Protein AF-A0A3M7DT52-F1 (afdb_monomer_lite)

Structure (mmCIF, N/CA/C/O backbone):
data_AF-A0A3M7DT52-F1
#
_entry.id   AF-A0A3M7DT52-F1
#
loop_
_atom_site.group_PDB
_atom_site.id
_atom_site.type_symbol
_atom_site.label_atom_id
_atom_site.label_alt_id
_atom_site.label_comp_id
_atom_site.label_asym_id
_atom_site.label_entity_id
_atom_site.label_seq_id
_atom_site.pdbx_PDB_ins_code
_atom_site.Cartn_x
_atom_site.Cartn_y
_atom_site.Cartn_z
_atom_site.occupancy
_atom_site.B_iso_or_equiv
_atom_site.auth_seq_id
_atom_site.auth_comp_id
_atom_site.auth_asym_id
_atom_site.auth_atom_id
_atom_site.pdbx_PDB_model_num
ATOM 1 N N . MET A 1 1 ? 23.579 6.579 27.836 1.00 39.75 1 MET A N 1
ATOM 2 C CA . MET A 1 1 ? 23.240 6.671 26.402 1.00 39.75 1 MET A CA 1
ATOM 3 C C . MET A 1 1 ? 21.732 6.814 26.311 1.00 39.75 1 MET A C 1
ATOM 5 O O . MET A 1 1 ? 21.021 5.834 26.467 1.00 39.75 1 MET A O 1
ATOM 9 N N . THR A 1 2 ? 21.236 8.043 26.230 1.00 37.97 2 THR A N 1
ATOM 10 C CA . THR A 1 2 ? 19.806 8.346 26.119 1.00 37.97 2 THR A CA 1
ATOM 11 C C . THR A 1 2 ? 19.407 8.232 24.653 1.00 37.97 2 THR A C 1
ATOM 13 O O . THR A 1 2 ? 19.952 8.938 23.809 1.00 37.97 2 THR A O 1
ATOM 16 N N . ALA A 1 3 ? 18.501 7.304 24.339 1.00 43.78 3 ALA A N 1
ATOM 17 C CA . ALA A 1 3 ? 17.906 7.214 23.015 1.00 43.78 3 ALA A CA 1
ATOM 18 C C . ALA A 1 3 ? 17.111 8.500 22.759 1.00 43.78 3 ALA A C 1
ATOM 20 O O . ALA A 1 3 ? 16.172 8.819 23.487 1.00 43.78 3 ALA A O 1
ATOM 21 N N . SER A 1 4 ? 17.521 9.267 21.756 1.00 46.03 4 SER A N 1
ATOM 22 C CA . SER A 1 4 ? 16.758 10.391 21.238 1.00 46.03 4 SER A CA 1
ATOM 23 C C . SER A 1 4 ? 15.445 9.855 20.671 1.00 46.03 4 SER A C 1
ATOM 25 O O . SER A 1 4 ? 15.443 9.094 19.705 1.00 46.03 4 SER A O 1
ATOM 27 N N . SER A 1 5 ? 14.317 10.240 21.269 1.00 50.50 5 SER A N 1
ATOM 28 C CA . SER A 1 5 ? 13.001 10.043 20.667 1.00 50.50 5 SER A CA 1
ATOM 29 C C . SER A 1 5 ? 12.955 10.869 19.383 1.00 50.50 5 SER A C 1
ATOM 31 O O . SER A 1 5 ? 12.774 12.088 19.436 1.00 50.50 5 SER A O 1
ATOM 33 N N . GLN A 1 6 ? 13.178 10.237 18.228 1.00 49.84 6 GLN A N 1
ATOM 34 C CA . GLN A 1 6 ? 12.800 10.848 16.960 1.00 49.84 6 GLN A CA 1
ATOM 35 C C . GLN A 1 6 ? 11.308 11.169 17.048 1.00 49.84 6 GLN A C 1
ATOM 37 O O . GLN A 1 6 ? 10.491 10.281 17.283 1.00 49.84 6 GLN A O 1
ATOM 42 N N . SER A 1 7 ? 10.963 12.447 16.922 1.00 53.75 7 SER A N 1
ATOM 43 C CA . SER A 1 7 ? 9.586 12.868 16.709 1.00 53.75 7 SER A CA 1
ATOM 44 C C . SER A 1 7 ? 9.065 12.132 15.476 1.00 53.75 7 SER A C 1
ATOM 46 O O . SER A 1 7 ? 9.643 12.255 14.396 1.00 53.75 7 SER A O 1
ATOM 48 N N . ASP A 1 8 ? 8.020 11.316 15.632 1.00 58.75 8 ASP A N 1
ATOM 49 C CA . ASP A 1 8 ? 7.444 10.579 14.506 1.00 58.75 8 ASP A CA 1
ATOM 50 C C . ASP A 1 8 ? 6.809 11.600 13.549 1.00 58.75 8 ASP A C 1
ATOM 52 O O . ASP A 1 8 ? 5.761 12.186 13.819 1.00 58.75 8 ASP A O 1
ATOM 56 N N . THR A 1 9 ? 7.499 11.899 12.448 1.00 69.25 9 THR A N 1
ATOM 57 C CA . THR A 1 9 ? 7.081 12.901 11.455 1.00 69.25 9 THR A CA 1
ATOM 58 C C . THR A 1 9 ? 5.974 12.387 10.536 1.00 69.25 9 THR A C 1
ATOM 60 O O . THR A 1 9 ? 5.441 13.143 9.717 1.00 69.25 9 THR A O 1
ATOM 63 N N . ARG A 1 10 ? 5.603 11.107 10.656 1.00 79.94 10 ARG A N 1
ATOM 64 C CA . ARG A 1 10 ? 4.591 10.460 9.822 1.00 79.94 10 ARG A CA 1
ATOM 65 C C . ARG A 1 10 ? 3.203 10.776 10.354 1.00 79.94 10 ARG A C 1
ATOM 67 O O . ARG A 1 10 ? 2.641 10.042 11.160 1.00 79.94 10 ARG A O 1
ATOM 74 N N . LYS A 1 11 ? 2.651 11.889 9.877 1.00 90.25 11 LYS A N 1
ATOM 75 C CA . LYS A 1 11 ? 1.265 12.277 10.158 1.00 90.25 11 LYS A CA 1
ATOM 76 C C . LYS A 1 11 ? 0.292 11.165 9.722 1.00 90.25 11 LYS A C 1
ATOM 78 O O . LYS A 1 11 ? 0.590 10.459 8.755 1.00 90.25 11 LYS A O 1
ATOM 83 N N . PRO A 1 12 ? -0.859 11.014 10.399 1.00 93.44 12 PRO A N 1
ATOM 84 C CA . PRO A 1 12 ? -1.931 10.139 9.941 1.00 93.44 12 PRO A CA 1
ATOM 85 C C . PRO A 1 12 ? -2.308 10.418 8.486 1.00 93.44 12 PRO A C 1
ATOM 87 O O . PRO A 1 12 ? -2.242 11.554 8.010 1.00 93.44 12 PRO A O 1
ATOM 90 N N . THR A 1 13 ? -2.707 9.365 7.784 1.00 94.50 13 THR A N 1
ATOM 91 C CA . THR A 1 13 ? -3.142 9.446 6.383 1.00 94.50 13 THR A CA 1
ATOM 92 C C . THR A 1 13 ? -4.636 9.744 6.260 1.00 94.50 13 THR A C 1
ATOM 94 O O . THR A 1 13 ? -5.373 9.744 7.250 1.00 94.50 13 THR A O 1
ATOM 97 N N . ALA A 1 14 ? -5.094 10.028 5.037 1.00 93.75 14 ALA A N 1
ATOM 98 C CA . ALA A 1 14 ? -6.485 10.372 4.769 1.00 93.75 14 ALA A CA 1
ATOM 99 C C . ALA A 1 14 ? -7.443 9.303 5.323 1.00 93.75 14 ALA A C 1
ATOM 101 O O . ALA A 1 14 ? -7.267 8.108 5.086 1.00 93.75 14 ALA A O 1
ATOM 102 N N . ASN A 1 15 ? -8.465 9.755 6.054 1.00 92.94 15 ASN A N 1
ATOM 103 C CA . ASN A 1 15 ? -9.528 8.942 6.655 1.00 92.94 15 ASN A CA 1
ATOM 104 C C . ASN A 1 15 ? -9.093 7.920 7.721 1.00 92.94 15 ASN A C 1
ATOM 106 O O . ASN A 1 15 ? -9.934 7.132 8.157 1.00 92.94 15 ASN A O 1
ATOM 110 N N . GLN A 1 16 ? -7.843 7.937 8.187 1.00 93.88 16 GLN A N 1
ATOM 1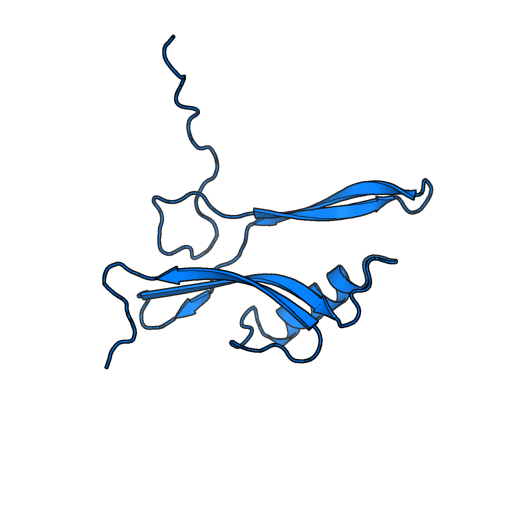11 C CA . GLN A 1 16 ? -7.367 7.029 9.234 1.00 93.88 16 GLN A CA 1
ATOM 112 C C . GLN A 1 16 ? -8.216 7.154 10.513 1.00 93.88 16 GLN A C 1
ATOM 114 O O . GLN A 1 16 ? -8.605 8.259 10.896 1.00 93.88 16 GLN A O 1
ATOM 119 N N . LEU A 1 17 ? -8.533 6.036 11.169 1.00 90.81 17 LEU A N 1
ATOM 120 C CA . LEU A 1 17 ? -9.298 6.043 12.424 1.00 90.81 17 LEU A CA 1
ATOM 121 C C . LEU A 1 17 ? -8.377 6.374 13.601 1.00 90.81 17 LEU A C 1
ATOM 123 O O . LEU A 1 17 ? -8.597 7.340 14.332 1.00 90.81 17 LEU A O 1
ATOM 127 N N . SER A 1 18 ? -7.274 5.637 13.714 1.00 89.88 18 SER A N 1
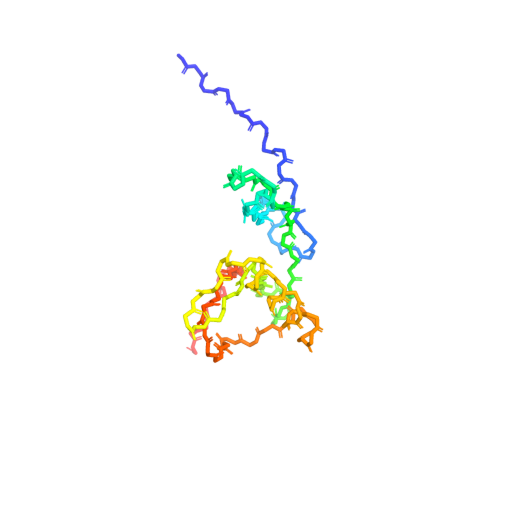ATOM 128 C CA . SER A 1 18 ? -6.277 5.832 14.762 1.00 89.88 18 SER A CA 1
ATOM 129 C C . SER A 1 18 ? -5.366 7.037 14.491 1.00 89.88 18 SER A C 1
ATOM 131 O O . SER A 1 18 ? -4.260 6.891 13.974 1.00 89.88 18 SER A O 1
ATOM 133 N N . GLN A 1 19 ? -5.812 8.242 14.863 1.00 90.19 19 GLN A N 1
ATOM 134 C CA . GLN A 1 19 ? -5.069 9.504 14.670 1.00 90.19 19 GLN A CA 1
ATOM 135 C C . GLN A 1 19 ? -3.773 9.615 15.494 1.00 90.19 19 GLN A C 1
ATOM 137 O O . GLN A 1 19 ? -2.922 10.449 15.201 1.00 90.19 19 GLN A O 1
ATOM 142 N N . ALA A 1 20 ? -3.608 8.780 16.521 1.00 88.00 20 ALA A N 1
ATOM 143 C CA . ALA A 1 20 ? -2.374 8.703 17.301 1.00 88.00 20 ALA A CA 1
ATOM 144 C C . ALA A 1 20 ? -1.300 7.813 16.645 1.00 88.00 20 ALA A C 1
ATOM 146 O O . ALA A 1 20 ? -0.150 7.831 17.078 1.00 88.00 20 ALA A O 1
ATOM 147 N N . LEU A 1 21 ? -1.667 7.024 15.627 1.00 86.12 21 LEU A N 1
ATOM 148 C CA . LEU A 1 21 ? -0.744 6.144 14.919 1.00 86.12 21 LEU A CA 1
ATOM 149 C C . LEU A 1 21 ? -0.199 6.819 13.655 1.00 86.12 21 LEU A C 1
ATOM 151 O O . LEU A 1 21 ? -0.920 7.558 12.978 1.00 86.12 21 LEU A O 1
ATOM 155 N N . PRO A 1 22 ? 1.056 6.536 13.287 1.00 91.94 22 PRO A N 1
ATOM 156 C CA . PRO A 1 22 ? 1.642 7.087 12.081 1.00 91.94 22 PRO A CA 1
ATOM 157 C C . PRO A 1 22 ? 0.965 6.538 10.825 1.00 91.94 22 PRO A C 1
ATOM 159 O O . PRO A 1 22 ? 0.623 5.357 10.740 1.00 91.94 22 PRO A O 1
ATOM 162 N N . GLY A 1 23 ? 0.807 7.402 9.826 1.00 92.75 23 GLY A N 1
ATOM 163 C CA . GLY A 1 23 ? 0.196 7.050 8.552 1.00 92.75 23 GLY A CA 1
ATOM 164 C C . GLY A 1 23 ? 1.062 6.108 7.701 1.00 92.75 23 GLY A C 1
ATOM 165 O O . GLY A 1 23 ? 2.239 6.416 7.481 1.00 92.75 23 GLY A O 1
ATOM 166 N N . PRO A 1 24 ? 0.529 4.975 7.198 1.00 93.62 24 PRO A N 1
ATOM 167 C CA . PRO A 1 24 ? 1.272 4.100 6.293 1.00 93.62 24 PRO A CA 1
ATOM 168 C C . PRO A 1 24 ? 1.481 4.722 4.905 1.00 93.62 24 PRO A C 1
ATOM 170 O O . PRO A 1 24 ? 0.593 5.373 4.354 1.00 93.62 24 PRO A O 1
ATOM 173 N N . THR A 1 25 ? 2.635 4.440 4.300 1.00 95.94 25 THR A N 1
ATOM 174 C CA . THR A 1 25 ? 2.979 4.854 2.932 1.00 95.94 25 THR A CA 1
ATOM 175 C C . THR A 1 25 ? 3.559 3.669 2.174 1.00 95.94 25 THR A C 1
ATOM 177 O O . THR A 1 25 ? 4.513 3.043 2.635 1.00 95.94 25 THR A O 1
ATOM 180 N N . ALA A 1 26 ? 3.007 3.373 0.999 1.00 96.12 26 ALA A N 1
ATOM 181 C CA . ALA A 1 26 ? 3.541 2.384 0.077 1.00 96.12 26 ALA A CA 1
ATOM 182 C C . ALA A 1 26 ? 4.617 3.023 -0.812 1.00 96.12 26 ALA A C 1
ATOM 184 O O . ALA A 1 26 ? 4.335 3.910 -1.621 1.00 96.12 26 ALA A O 1
ATOM 185 N N . TYR A 1 27 ? 5.857 2.560 -0.673 1.00 97.31 27 TYR A N 1
ATOM 186 C CA . TYR A 1 27 ? 6.956 2.920 -1.567 1.00 97.31 27 TYR A CA 1
ATOM 187 C C . TYR A 1 27 ? 7.097 1.839 -2.633 1.00 97.31 27 TYR A C 1
ATOM 189 O O . TYR A 1 27 ? 7.518 0.722 -2.340 1.00 97.31 27 TYR A O 1
ATOM 197 N N . LEU A 1 28 ? 6.727 2.170 -3.866 1.00 97.69 28 LEU A N 1
ATOM 198 C CA . LEU A 1 28 ? 6.837 1.265 -5.004 1.00 97.69 28 LEU A CA 1
ATOM 199 C C . LEU A 1 28 ? 8.172 1.496 -5.699 1.00 97.69 28 LEU A C 1
ATOM 201 O O . LEU A 1 28 ? 8.522 2.637 -6.013 1.00 97.69 28 LEU A O 1
ATOM 205 N N . THR A 1 29 ? 8.904 0.420 -5.956 1.00 97.38 29 THR A N 1
ATOM 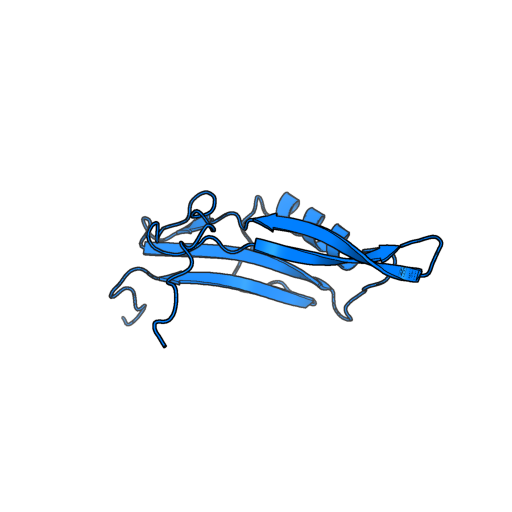206 C CA . THR A 1 29 ? 10.132 0.433 -6.751 1.00 97.38 29 THR A CA 1
ATOM 207 C C . THR A 1 29 ? 9.855 -0.071 -8.162 1.00 97.38 29 THR A C 1
ATOM 209 O O . THR A 1 29 ? 8.856 -0.738 -8.423 1.00 97.38 29 THR A O 1
ATOM 212 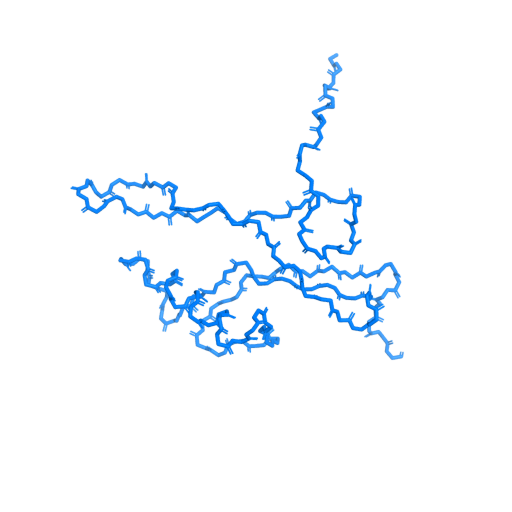N N . GLY A 1 30 ? 10.738 0.278 -9.087 1.00 95.44 30 GLY A N 1
ATOM 213 C CA . GLY A 1 30 ? 10.701 -0.190 -10.466 1.00 95.44 30 GLY A CA 1
ATOM 214 C C . GLY A 1 30 ? 12.089 -0.128 -11.085 1.00 95.44 30 GLY A C 1
ATOM 215 O O . GLY A 1 30 ? 13.086 0.018 -10.376 1.00 95.44 30 GLY A O 1
ATOM 216 N N . HIS A 1 31 ? 12.153 -0.195 -12.411 1.00 95.75 31 HIS A N 1
ATOM 217 C CA . HIS A 1 31 ? 13.406 -0.105 -13.154 1.00 95.75 31 HIS A CA 1
ATOM 218 C C . HIS A 1 31 ? 13.403 1.116 -14.069 1.00 95.75 31 HIS A C 1
ATOM 220 O O . HIS A 1 31 ? 12.409 1.429 -14.723 1.00 95.75 31 HIS A O 1
ATOM 226 N N . ASN A 1 32 ? 14.532 1.813 -14.131 1.00 94.00 32 ASN A N 1
ATOM 227 C CA . ASN A 1 32 ? 14.742 2.862 -15.113 1.00 94.00 32 ASN A CA 1
ATOM 228 C C . ASN A 1 32 ? 14.831 2.243 -16.521 1.00 94.00 32 ASN A C 1
ATOM 230 O O . ASN A 1 32 ? 15.656 1.363 -16.755 1.00 94.00 32 ASN A O 1
ATOM 234 N N . ALA A 1 33 ? 14.016 2.731 -17.459 1.00 92.94 33 ALA A N 1
ATOM 235 C CA . ALA A 1 33 ? 13.841 2.103 -18.771 1.00 92.94 33 ALA A CA 1
ATOM 236 C C . ALA A 1 33 ? 15.111 2.062 -19.640 1.00 92.94 33 ALA A C 1
ATOM 238 O O . ALA A 1 33 ? 15.274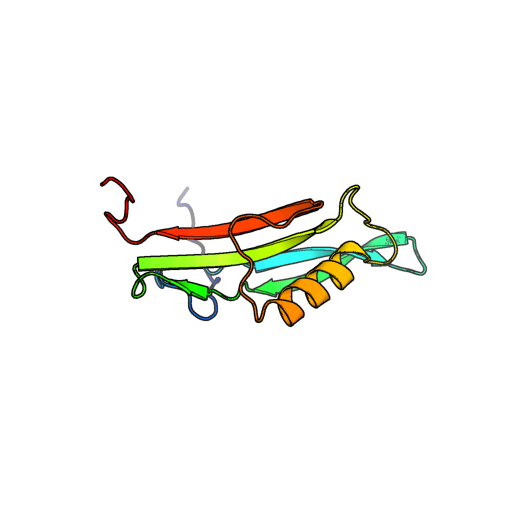 1.135 -20.426 1.00 92.94 33 ALA A O 1
ATOM 239 N N . SER A 1 34 ? 16.014 3.041 -19.514 1.00 95.12 34 SER A N 1
ATOM 240 C CA . SER A 1 34 ? 17.228 3.104 -20.339 1.00 95.12 34 SER A CA 1
ATOM 241 C C . SER A 1 34 ? 18.424 2.385 -19.719 1.00 95.12 34 SER A C 1
ATOM 243 O O . SER A 1 34 ? 19.296 1.915 -20.443 1.00 95.12 34 SER A O 1
ATOM 245 N N . THR A 1 35 ? 18.489 2.303 -18.388 1.00 96.19 35 THR A N 1
ATOM 246 C CA . THR A 1 35 ? 19.658 1.758 -17.673 1.00 96.19 35 THR A CA 1
ATOM 247 C C . THR A 1 35 ? 19.407 0.412 -17.001 1.00 96.19 35 THR A C 1
ATOM 249 O O . THR A 1 35 ? 20.362 -0.227 -16.569 1.00 96.19 35 THR A O 1
ATOM 252 N N . GLY A 1 36 ? 18.146 0.003 -16.840 1.00 93.88 36 GLY A N 1
ATOM 253 C CA . GLY A 1 36 ? 17.763 -1.198 -16.093 1.00 93.88 36 GLY A CA 1
ATOM 254 C C . GLY A 1 36 ? 18.010 -1.112 -14.582 1.00 93.88 36 GLY A C 1
ATOM 255 O O . GLY A 1 36 ? 17.821 -2.098 -13.878 1.00 93.88 36 GLY A O 1
ATOM 256 N N . LYS A 1 37 ? 18.436 0.041 -14.049 1.00 96.81 37 LYS A N 1
ATOM 257 C CA . LYS A 1 37 ? 18.714 0.203 -12.614 1.00 96.81 37 LYS A CA 1
ATOM 258 C C . LYS A 1 37 ? 17.427 0.291 -11.800 1.00 96.81 37 LYS A C 1
ATOM 260 O O . LYS A 1 37 ? 16.467 0.926 -12.237 1.00 96.81 37 LYS A O 1
ATOM 265 N N . ALA A 1 38 ? 17.446 -0.275 -10.595 1.00 96.69 38 ALA A N 1
ATOM 266 C CA . ALA A 1 38 ? 16.363 -0.127 -9.630 1.00 96.69 38 ALA A CA 1
ATOM 267 C C . ALA A 1 38 ? 16.207 1.342 -9.201 1.00 96.69 38 ALA A C 1
ATOM 269 O O . ALA A 1 38 ? 17.191 2.014 -8.882 1.00 96.69 38 ALA A O 1
ATOM 270 N N . ILE A 1 39 ? 14.970 1.829 -9.188 1.00 97.19 39 ILE A N 1
ATOM 271 C CA . ILE A 1 39 ? 14.607 3.195 -8.802 1.00 97.19 39 ILE A CA 1
ATOM 272 C C . ILE A 1 39 ? 13.358 3.193 -7.921 1.00 97.19 39 ILE A C 1
ATOM 274 O O . ILE A 1 39 ? 12.543 2.270 -7.978 1.00 97.19 39 ILE A O 1
ATOM 278 N N . LEU A 1 40 ? 13.180 4.255 -7.133 1.00 97.31 40 LEU A N 1
ATOM 279 C CA . LEU A 1 40 ? 11.887 4.542 -6.520 1.00 97.31 40 LEU A CA 1
ATOM 280 C C . LEU A 1 40 ? 10.928 5.016 -7.620 1.00 97.31 40 LEU A C 1
ATOM 282 O O . LEU A 1 40 ? 11.174 6.042 -8.247 1.00 97.31 40 LEU A O 1
ATOM 286 N N . HIS A 1 41 ? 9.851 4.267 -7.848 1.00 96.50 41 HIS A N 1
ATOM 287 C CA . HIS A 1 41 ? 8.807 4.626 -8.804 1.00 96.50 41 HIS A CA 1
ATOM 288 C C . HIS A 1 41 ? 7.856 5.663 -8.199 1.00 96.50 41 HIS A C 1
ATOM 290 O O . HIS A 1 41 ? 7.617 6.715 -8.786 1.00 96.50 41 HIS A O 1
ATOM 296 N N . SER A 1 42 ? 7.312 5.385 -7.010 1.00 97.06 42 SER A N 1
ATOM 297 C CA . SER A 1 42 ? 6.365 6.292 -6.354 1.00 97.06 42 SER A CA 1
ATOM 298 C C . SER A 1 42 ? 6.275 6.068 -4.849 1.00 97.06 42 SER A C 1
ATOM 300 O O . SER A 1 42 ? 6.444 4.949 -4.374 1.00 97.06 42 SER A O 1
ATOM 302 N N . SER A 1 43 ? 5.925 7.126 -4.119 1.00 97.19 43 SER A N 1
ATOM 303 C CA . SER A 1 43 ? 5.575 7.103 -2.696 1.00 97.19 43 SER A CA 1
ATOM 304 C C . SER A 1 43 ? 4.093 7.434 -2.555 1.00 97.19 43 SER A C 1
ATOM 306 O O . SER A 1 43 ? 3.681 8.532 -2.926 1.00 97.19 43 SER A O 1
ATOM 308 N N . ARG A 1 44 ? 3.295 6.497 -2.048 1.00 96.00 44 ARG A N 1
ATOM 309 C CA . ARG A 1 44 ? 1.830 6.584 -2.025 1.00 96.00 44 ARG A CA 1
ATOM 310 C C . ARG A 1 44 ? 1.318 6.422 -0.590 1.00 96.00 44 ARG A C 1
ATOM 312 O O . ARG A 1 44 ? 1.293 5.295 -0.094 1.00 96.00 44 ARG A O 1
ATOM 319 N N . PRO A 1 45 ? 0.966 7.514 0.112 1.00 95.88 45 PRO A N 1
ATOM 320 C CA . PRO A 1 45 ? 0.254 7.413 1.381 1.00 95.88 45 PRO A CA 1
ATOM 321 C C . PRO A 1 45 ? -1.042 6.627 1.178 1.00 95.88 45 PRO A C 1
ATOM 323 O O . PRO A 1 45 ? -1.714 6.810 0.164 1.00 95.88 45 PRO A O 1
ATOM 326 N N . VAL A 1 46 ? -1.372 5.730 2.102 1.00 94.19 46 VAL A N 1
ATOM 327 C CA . VAL A 1 46 ? -2.585 4.919 1.965 1.00 94.19 46 VAL A CA 1
ATOM 328 C C . VAL A 1 46 ? -3.835 5.770 2.184 1.00 94.19 46 VAL A C 1
ATOM 330 O O . VAL A 1 46 ? -3.827 6.710 2.974 1.00 94.19 46 VAL A O 1
ATOM 333 N N . GLU A 1 47 ? -4.929 5.429 1.514 1.00 93.56 47 GLU A N 1
ATOM 334 C CA . GLU A 1 47 ? -6.223 6.078 1.729 1.00 93.56 47 GLU A CA 1
ATOM 335 C C . GLU A 1 47 ? -7.166 5.103 2.420 1.00 93.56 47 GLU A C 1
ATOM 337 O O . GLU A 1 47 ? -7.459 4.021 1.901 1.00 93.56 47 GLU A O 1
ATOM 342 N N . TRP A 1 48 ? -7.622 5.458 3.618 1.00 94.50 48 TRP A N 1
ATOM 343 C CA . TRP A 1 48 ? -8.480 4.581 4.400 1.00 94.50 48 TRP A CA 1
ATOM 344 C C . TRP A 1 48 ? -9.928 4.647 3.923 1.00 94.50 48 TRP A C 1
ATOM 346 O O . TRP A 1 48 ? -10.481 5.709 3.634 1.00 94.50 48 TRP A O 1
ATOM 356 N N . GLN A 1 49 ? -10.554 3.480 3.895 1.00 92.94 49 GLN A N 1
ATOM 357 C CA . GLN A 1 49 ? -11.988 3.308 3.750 1.00 92.94 49 GLN A CA 1
ATOM 358 C C . GLN A 1 49 ? -12.540 2.895 5.111 1.00 92.94 49 GLN A C 1
ATOM 360 O O . GLN A 1 49 ? -12.028 1.958 5.728 1.00 92.94 49 GLN A O 1
ATOM 365 N N . ARG A 1 50 ? -13.555 3.615 5.588 1.00 91.62 50 ARG A N 1
ATOM 366 C CA . ARG A 1 50 ? -14.193 3.361 6.883 1.00 91.62 50 ARG A CA 1
ATOM 367 C C . ARG A 1 50 ? -15.416 2.467 6.709 1.00 91.62 50 ARG A C 1
ATOM 369 O O . ARG A 1 50 ? -16.166 2.610 5.742 1.00 91.62 50 ARG A O 1
ATOM 376 N N . TYR A 1 51 ? -15.590 1.554 7.650 1.00 89.38 51 TYR A N 1
A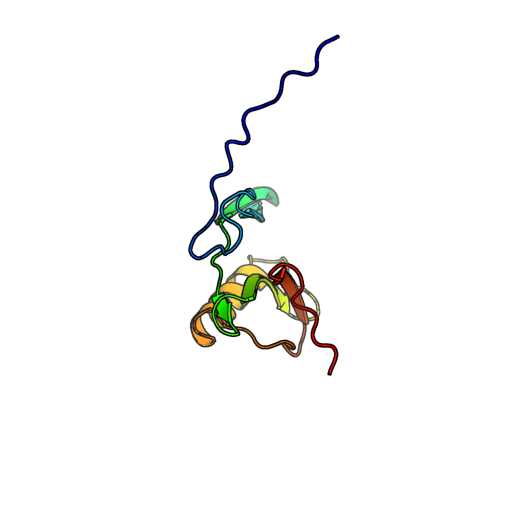TOM 377 C CA . TYR A 1 51 ? -16.636 0.543 7.705 1.00 89.38 51 TYR A CA 1
ATOM 378 C C . TYR A 1 51 ? -17.186 0.455 9.129 1.00 89.38 51 TYR A C 1
ATOM 380 O O . TYR A 1 51 ? -16.551 0.915 10.080 1.00 89.38 51 TYR A O 1
ATOM 388 N N . ASP A 1 52 ? -18.362 -0.162 9.256 1.00 89.50 52 ASP A N 1
ATOM 389 C CA . ASP A 1 52 ? -18.978 -0.528 10.533 1.00 89.50 52 ASP A CA 1
ATOM 390 C C . ASP A 1 52 ? -19.017 0.641 11.543 1.00 89.50 52 ASP A C 1
ATOM 392 O O . ASP A 1 52 ? -18.583 0.505 12.682 1.00 89.50 52 ASP A O 1
ATOM 396 N N . GLU A 1 53 ? -19.529 1.804 11.106 1.00 89.88 53 GLU A N 1
ATOM 397 C CA . GLU A 1 53 ? -19.657 3.034 11.918 1.00 89.88 53 GLU A CA 1
ATOM 398 C C . GLU A 1 53 ? -18.326 3.505 12.528 1.00 89.88 53 GLU A C 1
ATOM 400 O O . GLU A 1 53 ? -18.233 3.777 13.723 1.00 89.88 53 GLU A O 1
ATOM 405 N N . ASP A 1 54 ? -17.278 3.576 11.703 1.00 89.81 54 ASP A N 1
ATOM 406 C CA . ASP A 1 54 ? -15.927 3.989 12.104 1.00 89.81 54 ASP A CA 1
ATOM 407 C C . ASP A 1 54 ? -15.259 3.048 13.132 1.00 89.81 54 ASP A C 1
ATOM 409 O O . ASP A 1 54 ? -14.288 3.423 13.788 1.00 89.81 54 ASP A O 1
ATOM 413 N N . LYS A 1 55 ? -15.728 1.795 13.239 1.00 90.62 55 LYS A N 1
ATOM 414 C CA . LYS A 1 55 ? -15.099 0.743 14.066 1.00 90.62 55 LYS A CA 1
ATOM 415 C C . LYS A 1 55 ? -14.098 -0.117 13.293 1.00 90.62 55 LYS A C 1
ATOM 417 O O . LYS A 1 55 ? -13.316 -0.846 13.903 1.00 90.62 55 LYS A O 1
ATOM 422 N N . LEU A 1 56 ? -14.110 -0.030 11.961 1.00 91.25 56 LEU A N 1
ATOM 423 C CA . LEU A 1 56 ? -13.221 -0.771 11.073 1.00 91.25 56 LEU A CA 1
ATOM 424 C C . LEU A 1 56 ? -12.696 0.133 9.955 1.00 91.25 56 LEU A C 1
ATOM 426 O O . LEU A 1 56 ? -13.461 0.736 9.206 1.00 91.25 56 LEU A O 1
ATOM 430 N N . GLY A 1 57 ? -11.379 0.200 9.808 1.00 92.56 57 GLY A N 1
ATOM 431 C CA . GLY A 1 57 ? -10.704 0.871 8.704 1.00 92.56 57 GLY A CA 1
ATOM 432 C C . GLY A 1 57 ? -9.991 -0.145 7.828 1.00 92.56 57 GLY A C 1
ATOM 433 O O . GLY A 1 57 ? -9.330 -1.048 8.335 1.00 92.56 57 GLY A O 1
ATOM 434 N N . MET A 1 58 ? -10.078 -0.006 6.507 1.00 94.00 58 MET A N 1
ATOM 435 C CA . MET A 1 58 ? -9.291 -0.822 5.581 1.00 94.00 58 MET A CA 1
ATOM 436 C C . MET A 1 58 ? -8.663 0.047 4.500 1.00 94.00 58 MET A C 1
ATOM 438 O O . MET A 1 58 ? -9.311 0.947 3.970 1.00 94.00 58 MET A O 1
ATOM 442 N N . SER A 1 59 ? -7.428 -0.261 4.117 1.00 93.94 59 SER A N 1
ATOM 443 C CA . SER A 1 59 ? -6.793 0.333 2.941 1.00 93.94 59 SER A CA 1
ATOM 444 C C . SER A 1 59 ? -5.996 -0.705 2.166 1.00 93.94 59 SER A C 1
ATOM 446 O O . SER A 1 59 ? -5.229 -1.470 2.750 1.00 93.94 59 SER A O 1
ATOM 448 N N . VAL A 1 60 ? -6.179 -0.755 0.847 1.00 94.56 60 VAL A N 1
ATOM 449 C CA . VAL A 1 60 ? -5.388 -1.622 -0.034 1.00 94.56 60 VAL A CA 1
ATOM 450 C C . VAL A 1 60 ? -4.184 -0.837 -0.525 1.00 94.56 60 VAL A C 1
ATOM 452 O O . VAL A 1 60 ? -4.338 0.155 -1.226 1.00 94.56 60 VAL A O 1
ATOM 455 N N . ALA A 1 61 ? -2.991 -1.300 -0.166 1.00 95.56 61 ALA A N 1
ATOM 456 C CA . ALA A 1 61 ? -1.742 -0.642 -0.525 1.00 95.56 61 ALA A CA 1
ATOM 457 C C . ALA A 1 61 ? -1.203 -1.101 -1.882 1.00 95.56 61 ALA A C 1
ATOM 459 O O . ALA A 1 61 ? -0.565 -0.319 -2.582 1.00 95.56 61 ALA A O 1
ATOM 460 N N . PHE A 1 62 ? -1.426 -2.370 -2.241 1.00 95.81 62 PHE A N 1
ATOM 461 C CA . PHE A 1 62 ? -1.001 -2.907 -3.529 1.00 95.81 62 PHE A CA 1
ATOM 462 C C . PHE A 1 62 ? -1.734 -4.202 -3.887 1.00 95.81 62 PHE A C 1
ATOM 464 O O . PHE A 1 62 ? -2.198 -4.932 -3.007 1.00 95.81 62 PHE A O 1
ATOM 471 N N . THR A 1 63 ? -1.805 -4.507 -5.182 1.00 95.38 63 THR A N 1
ATOM 472 C CA . THR A 1 63 ? -2.295 -5.790 -5.696 1.00 95.38 63 THR A CA 1
ATOM 473 C C . THR A 1 63 ? -1.430 -6.261 -6.851 1.00 95.38 63 THR A C 1
ATOM 475 O O . THR A 1 63 ? -0.993 -5.432 -7.639 1.00 95.38 63 THR A O 1
ATOM 478 N N . THR A 1 64 ? -1.269 -7.570 -7.006 1.00 95.38 64 THR A N 1
ATOM 479 C CA . THR A 1 64 ? -0.627 -8.165 -8.191 1.00 95.38 64 THR A CA 1
ATOM 480 C C . THR A 1 64 ? -1.639 -8.960 -9.004 1.00 95.38 64 THR A C 1
ATOM 482 O O . THR A 1 64 ? -2.705 -9.315 -8.488 1.00 95.38 64 THR A O 1
ATOM 485 N N . GLN A 1 65 ? -1.297 -9.292 -10.246 1.00 92.75 65 GLN A N 1
ATOM 486 C CA . GLN A 1 65 ? -1.886 -10.444 -10.932 1.00 92.75 65 GLN A CA 1
ATOM 487 C C . GLN A 1 65 ? -1.155 -11.749 -10.550 1.00 92.75 65 GLN A C 1
ATOM 489 O O . GLN A 1 65 ? -0.265 -11.741 -9.687 1.00 92.75 65 GLN A O 1
ATOM 494 N N . PHE A 1 66 ? -1.560 -12.883 -11.133 1.00 91.19 66 PHE A N 1
ATOM 495 C CA . PHE A 1 66 ? -0.873 -14.165 -10.968 1.00 91.19 66 PHE A CA 1
ATOM 496 C C . PHE A 1 66 ? -0.559 -14.825 -12.326 1.00 91.19 66 PHE A C 1
ATOM 498 O O . PHE A 1 66 ? -1.496 -15.112 -13.074 1.00 91.19 66 PHE A O 1
ATOM 505 N N . PRO A 1 67 ? 0.721 -15.129 -12.622 1.00 94.00 67 PRO A N 1
ATOM 506 C CA . PRO A 1 67 ? 1.905 -14.758 -11.837 1.00 94.00 67 PRO A CA 1
ATOM 507 C C . PRO A 1 67 ? 2.090 -13.231 -11.783 1.00 94.00 67 PRO A C 1
ATOM 509 O O . PRO A 1 67 ? 1.543 -12.516 -12.615 1.00 94.00 67 PRO A O 1
ATOM 512 N N . ALA A 1 68 ? 2.826 -12.732 -10.788 1.00 95.81 68 ALA A N 1
ATOM 513 C CA . ALA A 1 68 ? 3.139 -11.305 -10.712 1.00 95.81 68 ALA A CA 1
ATOM 514 C C . ALA A 1 68 ? 3.955 -10.872 -11.940 1.00 95.81 68 ALA A C 1
ATOM 516 O O . ALA A 1 68 ? 4.868 -11.592 -12.356 1.00 95.81 68 ALA A O 1
ATOM 517 N N . ASP A 1 69 ? 3.650 -9.696 -12.486 1.00 96.00 69 ASP A N 1
ATOM 518 C CA . ASP A 1 69 ? 4.378 -9.117 -13.613 1.00 96.00 69 ASP A CA 1
ATOM 519 C C . ASP A 1 69 ? 5.006 -7.780 -13.215 1.00 96.00 69 ASP A C 1
ATOM 521 O O . ASP A 1 69 ? 4.357 -6.732 -13.121 1.00 96.00 69 ASP A O 1
ATOM 525 N N . LEU A 1 70 ? 6.315 -7.847 -12.972 1.00 94.69 70 LEU A N 1
ATOM 526 C CA . LEU A 1 70 ? 7.144 -6.709 -12.585 1.00 94.69 70 LEU A CA 1
ATOM 527 C C . LEU A 1 70 ? 7.739 -5.981 -13.802 1.00 94.69 70 LEU A C 1
ATOM 529 O O . LEU A 1 70 ? 8.454 -4.989 -13.636 1.00 94.69 70 LEU A O 1
ATOM 533 N N . ASN A 1 71 ? 7.473 -6.461 -15.021 1.00 94.38 71 ASN A N 1
ATOM 534 C CA . ASN A 1 71 ? 7.948 -5.826 -16.243 1.00 94.38 71 ASN A CA 1
ATOM 535 C C . ASN A 1 71 ? 7.056 -4.649 -16.606 1.00 94.38 71 ASN A C 1
ATOM 537 O O . ASN A 1 71 ? 5.843 -4.685 -16.411 1.00 94.38 71 ASN A O 1
ATOM 541 N N . SER A 1 72 ? 7.663 -3.595 -17.154 1.00 92.62 72 SER A N 1
ATOM 542 C CA . SER A 1 72 ? 6.938 -2.432 -17.683 1.00 92.62 72 SER A CA 1
ATOM 543 C C . SER A 1 72 ? 5.901 -1.842 -16.712 1.00 92.62 72 SER A C 1
ATOM 545 O O . SER A 1 72 ? 4.927 -1.234 -17.145 1.00 92.62 72 SER A O 1
ATOM 547 N N . ASN A 1 73 ? 6.110 -2.022 -15.401 1.00 94.25 73 ASN A N 1
ATOM 548 C CA . ASN A 1 73 ? 5.186 -1.632 -14.336 1.00 94.25 73 ASN A CA 1
ATOM 549 C C . ASN A 1 73 ? 3.768 -2.241 -14.462 1.00 94.25 73 ASN A C 1
ATOM 551 O O . ASN A 1 73 ? 2.805 -1.637 -13.989 1.00 94.25 73 ASN A O 1
ATOM 555 N N . ALA A 1 74 ? 3.622 -3.428 -15.063 1.00 95.81 74 ALA A N 1
ATOM 556 C CA . ALA A 1 74 ? 2.326 -4.049 -15.351 1.00 95.81 74 ALA A CA 1
ATOM 557 C C . ALA A 1 74 ? 1.439 -4.223 -14.103 1.00 95.81 74 ALA A C 1
ATOM 559 O O . ALA A 1 74 ? 0.260 -3.855 -14.124 1.00 95.81 74 ALA A O 1
ATOM 560 N N . ASP A 1 75 ? 1.994 -4.707 -12.988 1.00 96.56 75 ASP A N 1
ATOM 561 C CA . ASP A 1 75 ? 1.244 -4.819 -11.730 1.00 96.56 75 ASP A CA 1
ATOM 562 C C . ASP A 1 75 ? 0.884 -3.458 -11.111 1.00 96.56 75 ASP A C 1
ATOM 564 O O . ASP A 1 75 ? -0.167 -3.335 -10.489 1.00 96.56 75 ASP A O 1
ATOM 568 N N . ILE A 1 76 ? 1.681 -2.405 -11.332 1.00 96.81 76 ILE A N 1
ATOM 569 C CA . ILE A 1 76 ? 1.334 -1.046 -10.879 1.00 96.81 76 ILE A CA 1
ATOM 570 C C . ILE A 1 76 ? 0.133 -0.526 -11.675 1.00 96.81 76 ILE A C 1
ATOM 572 O O . ILE A 1 76 ? -0.836 -0.047 -11.090 1.00 96.81 76 ILE A O 1
ATOM 576 N N . THR A 1 77 ? 0.161 -0.661 -13.003 1.00 96.19 77 THR A N 1
ATOM 577 C CA . THR A 1 77 ? -0.940 -0.223 -13.871 1.00 96.19 77 THR A CA 1
ATOM 578 C C . THR A 1 77 ? -2.223 -1.006 -13.602 1.00 96.19 77 THR A C 1
ATOM 580 O O . THR A 1 77 ? -3.299 -0.412 -13.513 1.00 96.19 77 THR A O 1
ATOM 583 N N . SER A 1 78 ? -2.134 -2.329 -13.445 1.00 95.56 78 SER A N 1
ATOM 584 C CA . SER A 1 78 ? -3.309 -3.157 -13.152 1.00 95.56 78 SER A CA 1
ATOM 585 C C . SER A 1 78 ? -3.864 -2.903 -11.748 1.00 95.56 78 SER A C 1
ATOM 587 O O . SER A 1 78 ? -5.085 -2.888 -11.576 1.00 95.56 78 SER A O 1
ATOM 589 N N . HIS A 1 79 ? -3.001 -2.633 -10.763 1.00 95.25 79 HIS A N 1
ATOM 590 C CA . HIS A 1 79 ? -3.410 -2.170 -9.441 1.00 95.25 79 HIS A CA 1
ATOM 591 C C . HIS A 1 79 ? -4.189 -0.853 -9.525 1.00 95.25 79 HIS A C 1
ATOM 593 O O . HIS A 1 79 ? -5.310 -0.786 -9.020 1.00 95.25 79 HIS A O 1
ATOM 599 N N . ASP A 1 80 ? -3.650 0.159 -10.210 1.00 95.44 80 ASP A N 1
ATOM 600 C CA . ASP A 1 80 ? -4.286 1.477 -10.333 1.00 95.44 80 ASP A CA 1
ATOM 601 C C . ASP A 1 80 ? -5.657 1.373 -11.022 1.00 95.44 80 ASP A C 1
ATOM 603 O O . ASP A 1 80 ? -6.652 1.912 -10.530 1.00 95.44 80 ASP A O 1
ATOM 607 N N . ALA A 1 81 ? -5.749 0.588 -12.101 1.00 95.00 81 ALA A N 1
ATOM 608 C CA . ALA A 1 81 ? -7.011 0.316 -12.787 1.00 95.00 81 ALA A CA 1
ATOM 609 C C . ALA A 1 81 ? -8.028 -0.403 -11.884 1.00 95.00 81 ALA A C 1
ATOM 611 O O . ALA A 1 81 ? -9.207 -0.043 -11.863 1.00 95.00 81 ALA A O 1
ATOM 612 N N . LYS A 1 82 ? -7.582 -1.396 -11.104 1.00 92.62 82 LYS A N 1
ATOM 613 C CA . LYS A 1 82 ? -8.437 -2.141 -10.169 1.00 92.62 82 LYS A CA 1
ATOM 614 C C . LYS A 1 82 ? -8.967 -1.240 -9.055 1.00 92.62 82 LYS A C 1
ATOM 616 O O . LYS A 1 82 ? -10.155 -1.299 -8.745 1.00 92.62 82 LYS A O 1
ATOM 621 N N . MET A 1 83 ? -8.116 -0.394 -8.476 1.00 92.75 83 MET A N 1
ATOM 622 C CA . MET A 1 83 ? -8.522 0.540 -7.424 1.00 92.75 83 MET A CA 1
ATOM 623 C C . MET A 1 83 ? -9.488 1.604 -7.950 1.00 92.75 83 MET A C 1
ATOM 625 O O . MET A 1 83 ? -10.473 1.905 -7.274 1.00 92.75 83 MET A O 1
ATOM 629 N N . ALA A 1 84 ? -9.268 2.110 -9.168 1.00 92.81 84 ALA A N 1
ATOM 630 C CA . ALA A 1 84 ? -10.184 3.041 -9.822 1.00 92.81 84 ALA A CA 1
ATOM 631 C C . ALA A 1 84 ? -11.556 2.400 -10.096 1.00 92.81 84 ALA A C 1
ATOM 633 O O . ALA A 1 84 ? -12.584 2.966 -9.728 1.00 92.81 84 ALA A O 1
ATOM 634 N N . ALA A 1 85 ? -11.584 1.191 -10.669 1.00 91.38 85 ALA A N 1
ATOM 635 C CA . ALA A 1 85 ? -12.825 0.470 -10.967 1.00 91.38 85 ALA A CA 1
ATOM 636 C C . ALA A 1 85 ? -13.633 0.122 -9.705 1.00 91.38 85 ALA A C 1
ATOM 638 O O . ALA A 1 85 ? -14.862 0.111 -9.732 1.00 91.38 85 ALA A O 1
ATOM 639 N N . ALA A 1 86 ? -12.947 -0.141 -8.593 1.00 87.75 86 ALA A N 1
ATOM 640 C CA . ALA A 1 86 ? -13.562 -0.477 -7.315 1.00 87.75 86 ALA A CA 1
ATOM 641 C C . ALA A 1 86 ? -13.922 0.755 -6.456 1.00 87.75 86 ALA A C 1
ATOM 643 O O . ALA A 1 86 ? -14.390 0.599 -5.327 1.00 87.75 86 ALA A O 1
ATOM 644 N N . GLY A 1 87 ? -13.659 1.979 -6.935 1.00 84.56 87 GLY A N 1
ATOM 645 C CA . GLY A 1 87 ? -13.865 3.209 -6.161 1.00 84.56 87 GLY A CA 1
ATOM 646 C C . GLY A 1 87 ? -13.074 3.230 -4.847 1.00 84.56 87 GLY A C 1
ATOM 647 O O . GLY A 1 87 ? -13.582 3.680 -3.823 1.00 84.56 87 GLY A O 1
ATOM 648 N N . GLY A 1 88 ? -11.870 2.651 -4.841 1.00 79.44 88 GLY A N 1
ATOM 649 C CA . GLY A 1 88 ? -11.044 2.506 -3.640 1.00 79.44 88 GLY A CA 1
ATOM 650 C C . GLY A 1 88 ? -11.418 1.326 -2.729 1.00 79.44 88 GLY A C 1
ATOM 651 O O . GLY A 1 88 ? -10.678 1.019 -1.793 1.00 79.44 88 GLY A O 1
ATOM 652 N N . LYS A 1 89 ? -12.539 0.634 -2.982 1.00 80.62 89 LYS A N 1
ATOM 653 C CA . LYS A 1 89 ? -13.086 -0.412 -2.104 1.00 80.62 89 LYS A CA 1
ATOM 654 C C . LYS A 1 89 ? -12.959 -1.795 -2.729 1.00 80.62 89 LYS A C 1
ATOM 656 O O . LYS A 1 89 ? -13.808 -2.232 -3.495 1.00 80.62 89 LYS A O 1
ATOM 661 N N . LEU A 1 90 ? -11.918 -2.528 -2.353 1.00 83.38 90 LEU A N 1
ATOM 662 C CA . LEU A 1 90 ? -11.770 -3.930 -2.740 1.00 83.38 90 LEU A CA 1
ATOM 663 C C . LEU A 1 90 ? -12.353 -4.839 -1.652 1.00 83.38 90 LEU A C 1
ATOM 665 O O . LEU A 1 90 ? -12.018 -4.679 -0.476 1.00 83.38 90 LEU A O 1
ATOM 669 N N . GLY A 1 91 ? -13.174 -5.819 -2.040 1.00 73.44 91 GLY A N 1
ATOM 670 C CA . GLY A 1 91 ? -13.703 -6.837 -1.125 1.00 73.44 91 GLY A CA 1
ATOM 671 C C . GLY A 1 91 ? -12.607 -7.670 -0.442 1.00 73.44 91 GLY A C 1
ATOM 672 O O . GLY A 1 91 ? -11.412 -7.499 -0.695 1.00 73.44 91 GLY A O 1
ATOM 673 N N . LEU A 1 92 ? -12.987 -8.594 0.448 1.00 70.62 92 LEU A N 1
ATOM 674 C CA . LEU A 1 92 ? -12.019 -9.445 1.162 1.00 70.62 92 LEU A CA 1
ATOM 675 C C . LEU A 1 92 ? -11.162 -10.303 0.224 1.00 70.62 92 LEU A C 1
ATOM 677 O O . LEU A 1 92 ? -9.999 -10.549 0.525 1.00 70.62 92 LEU A O 1
ATOM 681 N N . VAL A 1 93 ? -11.714 -10.683 -0.926 1.00 66.62 93 VAL A N 1
ATOM 682 C CA . VAL A 1 93 ? -11.033 -11.488 -1.936 1.00 66.62 93 VAL A CA 1
ATOM 683 C C . VAL A 1 93 ? -10.931 -10.690 -3.231 1.00 66.62 93 VAL A C 1
ATOM 685 O O . VAL A 1 93 ? -11.933 -10.206 -3.751 1.00 66.62 93 VAL A O 1
ATOM 688 N N . SER A 1 94 ? -9.719 -10.591 -3.776 1.00 68.31 94 SER A N 1
ATOM 689 C CA . SER A 1 94 ? -9.502 -10.310 -5.196 1.00 68.31 94 SER A CA 1
ATOM 690 C C . SER A 1 94 ? -9.054 -11.610 -5.839 1.00 68.31 94 SER A C 1
ATOM 692 O O . SER A 1 94 ? -7.965 -12.088 -5.536 1.00 68.31 94 SER A O 1
ATOM 694 N N . GLY A 1 95 ? -9.868 -12.180 -6.727 1.00 76.81 95 GLY A N 1
ATOM 695 C CA . GLY A 1 95 ? -9.438 -13.333 -7.517 1.00 76.81 95 GLY A CA 1
ATOM 696 C C . GLY A 1 95 ? -8.207 -13.000 -8.371 1.00 76.81 95 GLY A C 1
ATOM 697 O O . GLY A 1 95 ? -8.055 -11.862 -8.821 1.00 76.81 95 GLY A O 1
ATOM 698 N N . GLY A 1 96 ? -7.337 -13.992 -8.587 1.00 83.31 96 GLY A N 1
ATOM 699 C CA . GLY A 1 96 ? -6.272 -13.927 -9.596 1.00 83.31 96 GLY A CA 1
ATOM 700 C C . GLY A 1 96 ? -5.011 -13.144 -9.217 1.00 83.31 96 GLY A C 1
ATOM 701 O O . GLY A 1 96 ? -4.415 -12.527 -10.093 1.00 83.31 96 GLY A O 1
ATOM 702 N N . GLY A 1 97 ? -4.596 -13.141 -7.946 1.00 90.25 97 GLY A N 1
ATOM 703 C CA . GLY A 1 97 ? -3.379 -12.442 -7.528 1.00 90.25 97 GLY A CA 1
ATOM 704 C C . GLY A 1 97 ? -3.206 -12.332 -6.019 1.00 90.25 97 GLY A C 1
ATOM 705 O O . GLY A 1 97 ? -3.794 -13.098 -5.257 1.00 90.25 97 GLY A O 1
ATOM 706 N N . THR A 1 98 ? -2.405 -11.356 -5.593 1.00 93.25 98 THR A N 1
ATOM 707 C CA . THR A 1 98 ? -2.193 -11.034 -4.175 1.00 93.25 98 THR A CA 1
ATOM 708 C C . THR A 1 98 ? -2.743 -9.653 -3.831 1.00 93.25 98 THR A C 1
ATOM 710 O O . THR A 1 98 ? -2.926 -8.801 -4.704 1.00 93.25 98 THR A O 1
ATOM 713 N N . VAL A 1 99 ? -3.021 -9.432 -2.545 1.00 94.12 99 VAL A N 1
ATOM 714 C CA . VAL A 1 99 ? -3.474 -8.145 -2.006 1.00 94.12 99 VAL A CA 1
ATOM 715 C C . VAL A 1 99 ? -2.669 -7.834 -0.752 1.00 94.12 99 VAL A C 1
ATOM 717 O O . VAL A 1 99 ? -2.685 -8.611 0.201 1.00 94.12 99 VAL A O 1
ATOM 720 N N . LEU A 1 100 ? -2.014 -6.676 -0.731 1.00 94.75 100 LEU A N 1
ATOM 721 C CA . LEU A 1 100 ? -1.463 -6.083 0.482 1.00 94.75 100 LEU A CA 1
ATOM 722 C C . LEU A 1 100 ? -2.476 -5.084 1.041 1.00 94.75 100 LEU A C 1
ATOM 724 O O . LEU A 1 100 ? -2.841 -4.114 0.371 1.00 94.75 100 LEU A O 1
ATOM 728 N N . ARG A 1 101 ? -2.925 -5.311 2.276 1.00 94.50 101 ARG A N 1
ATOM 729 C CA . ARG A 1 101 ? -3.943 -4.493 2.936 1.00 94.50 101 ARG A CA 1
ATOM 730 C C . ARG A 1 101 ? -3.553 -4.159 4.368 1.00 94.50 101 ARG A C 1
ATOM 732 O O . ARG A 1 101 ? -3.098 -5.025 5.108 1.00 94.50 101 ARG A O 1
ATOM 739 N N . TYR A 1 102 ? -3.844 -2.925 4.755 1.00 93.88 102 TYR A N 1
ATOM 740 C CA . TYR A 1 102 ? -3.906 -2.491 6.142 1.00 93.88 102 TYR A CA 1
ATOM 741 C C . TYR A 1 102 ? -5.338 -2.604 6.657 1.00 93.88 102 TYR A C 1
ATOM 743 O O . TYR A 1 102 ? -6.285 -2.252 5.946 1.00 93.88 102 TYR A O 1
ATOM 751 N N . VAL A 1 103 ? -5.485 -3.098 7.883 1.00 92.56 103 VAL A N 1
ATOM 752 C CA . VAL A 1 103 ? -6.765 -3.178 8.590 1.00 92.56 103 VAL A CA 1
ATOM 753 C C . VAL A 1 103 ? -6.568 -2.613 9.992 1.00 92.56 103 VAL A C 1
ATOM 755 O O . VAL A 1 103 ? -5.625 -3.004 10.675 1.00 92.56 103 VAL A O 1
ATOM 758 N N . ASP A 1 104 ? -7.434 -1.683 10.383 1.00 91.31 104 ASP A N 1
ATOM 759 C CA . ASP A 1 104 ? -7.456 -1.043 11.699 1.00 91.31 104 ASP A CA 1
ATOM 760 C C . ASP A 1 104 ? -8.783 -1.387 12.382 1.00 91.31 104 ASP A C 1
ATOM 762 O O . ASP A 1 104 ? -9.852 -1.124 11.825 1.00 91.31 104 ASP A O 1
ATOM 766 N N . PHE A 1 105 ? -8.710 -2.015 13.553 1.00 91.25 105 PHE A N 1
ATOM 767 C CA . PHE A 1 105 ? -9.870 -2.413 14.348 1.00 91.25 105 PHE A CA 1
ATOM 768 C C . PHE A 1 105 ? -9.954 -1.505 15.570 1.00 91.25 105 PHE A C 1
ATOM 770 O O . PHE A 1 105 ? -8.965 -1.334 16.286 1.00 91.25 105 PHE A O 1
ATOM 777 N N . ALA A 1 106 ? -11.136 -0.954 15.843 1.00 89.19 106 ALA A N 1
ATOM 778 C CA . ALA A 1 106 ? -11.353 -0.208 17.072 1.00 89.19 106 ALA A CA 1
ATOM 779 C C . ALA A 1 106 ? -11.125 -1.099 18.317 1.00 89.19 106 ALA A C 1
ATOM 781 O O . ALA A 1 106 ? -11.308 -2.319 18.260 1.00 89.19 106 ALA A O 1
ATOM 782 N N . PRO A 1 107 ? -10.740 -0.521 19.468 1.00 88.06 107 PRO A N 1
ATOM 783 C CA . PRO A 1 107 ? -10.585 -1.283 20.704 1.00 88.06 107 PRO A CA 1
ATOM 784 C C . PRO A 1 107 ? -11.859 -2.059 21.065 1.00 88.06 107 PRO A C 1
ATOM 786 O O . PRO A 1 107 ? -12.951 -1.496 21.044 1.00 88.06 107 PRO A O 1
ATOM 789 N N . GLY A 1 108 ? -11.719 -3.346 21.404 1.00 84.81 108 GLY A N 1
ATOM 790 C CA . GLY A 1 108 ? -12.858 -4.219 21.725 1.00 84.81 108 GLY A CA 1
ATOM 791 C C . GLY A 1 108 ? -13.758 -4.546 20.529 1.00 84.81 108 GLY A C 1
ATOM 792 O O . GLY A 1 108 ? -14.864 -5.037 20.720 1.00 84.81 108 GLY A O 1
ATOM 793 N N . TYR A 1 109 ? -13.312 -4.246 19.305 1.00 81.94 109 TYR A N 1
ATOM 794 C CA . TYR A 1 109 ? -14.002 -4.628 18.084 1.00 81.94 109 TYR A CA 1
ATOM 795 C C . TYR A 1 109 ? -13.490 -5.982 17.587 1.00 81.94 109 TYR A C 1
ATOM 797 O O . TYR A 1 109 ? -12.712 -6.074 16.637 1.00 81.94 109 TYR A O 1
ATOM 805 N N . ASP A 1 110 ? -13.920 -7.050 18.250 1.00 76.12 110 ASP A N 1
ATOM 806 C CA . ASP A 1 110 ? -13.817 -8.413 17.753 1.00 76.12 110 ASP A CA 1
ATOM 807 C C . ASP A 1 110 ? -15.187 -8.869 17.241 1.00 76.12 110 ASP A C 1
ATOM 809 O O . ASP A 1 110 ? -16.210 -8.700 17.898 1.00 76.12 110 ASP A O 1
ATOM 813 N N . LYS A 1 111 ? -15.239 -9.441 16.031 1.00 58.97 111 LYS A N 1
ATOM 814 C CA . LYS A 1 111 ? -16.450 -10.134 15.569 1.00 58.97 111 LYS A CA 1
ATOM 815 C C . LYS A 1 111 ? -16.500 -11.511 16.227 1.00 58.97 111 LYS A C 1
ATOM 817 O O . LYS A 1 111 ? -16.307 -12.520 15.554 1.00 58.97 111 LYS A O 1
ATOM 822 N N . THR A 1 112 ? -16.713 -11.546 17.537 1.00 48.66 112 THR A N 1
ATOM 823 C CA . THR A 1 112 ? -17.295 -12.714 18.196 1.00 48.66 112 THR A CA 1
ATOM 824 C C . THR A 1 112 ? -18.811 -12.491 18.292 1.00 48.66 112 THR A C 1
ATOM 826 O O . THR A 1 112 ? -19.238 -11.383 18.622 1.00 48.66 112 THR A O 1
ATOM 829 N N . PRO A 1 113 ? -19.642 -13.463 17.870 1.00 51.97 113 PRO A N 1
ATOM 830 C CA . PRO A 1 113 ? -21.079 -13.412 18.124 1.00 51.97 113 PRO A CA 1
ATOM 831 C C . PRO A 1 113 ? -21.396 -13.479 19.622 1.00 51.97 113 PRO A C 1
ATOM 833 O O . PRO A 1 113 ? -20.609 -14.109 20.367 1.00 51.97 113 PRO A O 1
#

Sequence (113 aa):
MTASSQSDTRKPTANQLSQALPGPTAYLTGHNASTGKAILHSSRPVEWQRYDEDKLGMSVAFTTQFPADLNSNADITSHDAKMAAAGGKLGLVSGGGTVLRYVDFAPGYDKTP

InterPro domains:
  IPR014710 RmlC-like jelly roll fold [G3DSA:2.60.120.10] (56-113)
  IPR047142 Oryzines biosynthesis cluster protein J/Cupin-domain-containing oxidoreductase virC-like [PTHR36156] (19-109)

Radius of gyration: 17.06 Å; chains: 1; bounding box: 44×28×47 Å

Foldseek 3Di:
DDDPPDDQPQADDAPDLPRVDGWDKDFDWAADPPPRDIDGPDIGTWHWDADDVNQKIKTWRFKAFVVGDRPPCVRVVVRVVVCVVCVRDDPPDDPGTDIDMDMDGHVPPDPDD

Secondary structure (DSSP, 8-state):
----------PPPTT-S-TTSPPPEEEEEEE-TTT--EEEEEEEE---EEETTTTEEEEEEEE--SS---GGGHHHHHHHHHHHHTTT---S--SSS-EEEEEEE-TT-----

pLDDT: mean 87.14, std 14.17, range [37.97, 97.69]

Organism: Hortaea werneckii (NCBI:txid91943)